Protein AF-A0A0A2KWY0-F1 (afdb_monomer_lite)

Sequence (90 aa):
MTDTESGKRKASTAGLSGQSRPVKRRASKACCCCRARKVRCDVVENGSPCTNCRLDQVECVVTESKRRKLVQLKKKKINGLVQNLLTHVI

Organism: Penicillium italicum (NCBI:txid40296)

pLDDT: mean 79.6, std 15.2, range [39.53, 98.12]

Foldseek 3Di:
DDDDDDDPDDCVVVVDDPPPDPPPDQDPFAFPVCVVVVHGWPCNPPNPPTPVCVVVVHGGHTDDDPVVVVVVVVVVVVVVVVVVVVVVVD

Structure (mmCIF, N/CA/C/O backbone):
data_AF-A0A0A2KWY0-F1
#
_entry.id   AF-A0A0A2KWY0-F1
#
loop_
_atom_site.group_PDB
_atom_site.id
_atom_site.type_symbol
_atom_site.label_atom_id
_atom_site.label_alt_id
_atom_site.label_comp_id
_atom_site.label_asym_id
_atom_site.label_entity_id
_atom_site.label_seq_id
_atom_site.pdbx_PDB_ins_code
_atom_site.Cartn_x
_atom_site.Cartn_y
_atom_site.Cartn_z
_atom_site.occupancy
_atom_site.B_iso_or_equiv
_atom_site.auth_seq_id
_atom_site.auth_comp_id
_atom_site.auth_asym_id
_atom_site.auth_atom_id
_atom_site.pdbx_PDB_model_num
ATOM 1 N N . MET A 1 1 ? 9.940 -47.565 -23.354 1.00 44.34 1 MET A N 1
ATOM 2 C CA . MET A 1 1 ? 11.278 -46.939 -23.432 1.00 44.34 1 MET A CA 1
ATOM 3 C C . MET A 1 1 ? 11.152 -45.893 -24.532 1.00 44.34 1 MET A C 1
ATOM 5 O O . MET A 1 1 ? 10.940 -46.300 -25.658 1.00 44.34 1 MET A O 1
ATOM 9 N N . THR A 1 2 ? 11.024 -44.589 -24.298 1.00 39.53 2 THR A N 1
ATOM 10 C CA . THR A 1 2 ? 11.833 -43.693 -23.456 1.00 39.53 2 THR A CA 1
ATOM 11 C C . THR A 1 2 ? 11.054 -42.419 -23.089 1.00 39.53 2 THR A C 1
ATOM 13 O O . THR A 1 2 ? 10.316 -41.884 -23.915 1.00 39.53 2 THR A O 1
ATOM 16 N N . ASP A 1 3 ? 11.264 -41.936 -21.867 1.00 42.94 3 ASP A N 1
ATOM 17 C CA . ASP A 1 3 ? 10.826 -40.654 -21.307 1.00 42.94 3 ASP A CA 1
ATOM 18 C C . ASP A 1 3 ? 11.275 -39.437 -22.140 1.00 42.94 3 ASP A C 1
ATOM 20 O O . ASP A 1 3 ? 12.360 -39.438 -22.719 1.00 42.94 3 ASP A O 1
ATOM 24 N N . THR A 1 4 ? 10.476 -38.363 -22.184 1.00 49.59 4 THR A N 1
ATOM 25 C CA . THR A 1 4 ? 10.919 -37.067 -22.739 1.00 49.59 4 THR A CA 1
ATOM 26 C C . THR A 1 4 ? 10.616 -35.926 -21.768 1.00 49.59 4 THR A C 1
ATOM 28 O O . THR A 1 4 ? 9.547 -35.325 -21.751 1.00 49.59 4 THR A O 1
ATOM 31 N N . GLU A 1 5 ? 11.605 -35.722 -20.904 1.00 48.31 5 GLU A N 1
ATOM 32 C CA . GLU A 1 5 ? 12.064 -34.508 -20.228 1.00 48.31 5 GLU A CA 1
ATOM 33 C C . GLU A 1 5 ? 11.221 -33.218 -20.365 1.00 48.31 5 GLU A C 1
ATOM 35 O O . GLU A 1 5 ? 11.084 -32.612 -21.429 1.00 48.31 5 GLU A O 1
ATOM 40 N N . SER A 1 6 ? 10.747 -32.719 -19.216 1.00 54.16 6 SER A N 1
ATOM 41 C CA . SER A 1 6 ? 10.162 -31.382 -19.050 1.00 54.16 6 SER A CA 1
ATOM 42 C C . SER A 1 6 ? 11.214 -30.280 -19.258 1.00 54.16 6 SER A C 1
ATOM 44 O O . SER A 1 6 ? 11.808 -29.763 -18.311 1.00 54.16 6 SER A O 1
ATOM 46 N N . GLY A 1 7 ? 11.430 -29.887 -20.513 1.00 56.25 7 GLY A N 1
ATOM 47 C CA . GLY A 1 7 ? 12.301 -28.777 -20.894 1.00 56.25 7 GLY A CA 1
ATOM 48 C C . GLY A 1 7 ? 11.696 -27.407 -20.565 1.00 56.25 7 GLY A C 1
ATOM 49 O O . GLY A 1 7 ? 10.833 -26.892 -21.279 1.00 56.25 7 GLY A O 1
ATOM 50 N N . LYS A 1 8 ? 12.193 -26.753 -19.510 1.00 62.28 8 LYS A N 1
ATOM 51 C CA . LYS A 1 8 ? 11.978 -25.315 -19.276 1.00 62.28 8 LYS A CA 1
ATOM 52 C C . LYS A 1 8 ? 12.538 -24.540 -20.477 1.00 62.28 8 LYS A C 1
ATOM 54 O O . LYS A 1 8 ? 13.752 -24.502 -20.671 1.00 62.28 8 LYS A O 1
ATOM 59 N N . ARG A 1 9 ? 11.661 -23.953 -21.303 1.00 62.94 9 ARG A N 1
ATOM 60 C CA . ARG A 1 9 ? 12.037 -23.253 -22.548 1.00 62.94 9 ARG A CA 1
ATOM 61 C C . ARG A 1 9 ? 13.125 -22.204 -22.266 1.00 62.94 9 ARG A C 1
ATOM 63 O O . ARG A 1 9 ? 12.927 -21.306 -21.447 1.00 62.94 9 ARG A O 1
ATOM 70 N N . LYS A 1 10 ? 14.284 -22.341 -22.922 1.00 63.56 10 LYS A N 1
ATOM 71 C CA . LYS A 1 10 ? 15.431 -21.429 -22.784 1.00 63.56 10 LYS A CA 1
ATOM 72 C C . LYS A 1 10 ? 15.125 -20.101 -23.482 1.00 63.56 10 LYS A C 1
ATOM 74 O O . LYS A 1 10 ? 14.637 -20.094 -24.612 1.00 63.56 10 LYS A O 1
ATOM 79 N N . ALA A 1 11 ? 15.456 -18.988 -22.823 1.00 64.19 11 ALA A N 1
ATOM 80 C CA . ALA A 1 11 ? 15.201 -17.616 -23.287 1.00 64.19 11 ALA A CA 1
ATOM 81 C C . ALA A 1 11 ? 15.747 -17.312 -24.698 1.00 64.19 11 ALA A C 1
ATOM 83 O O . ALA A 1 11 ? 15.219 -16.446 -25.390 1.00 64.19 11 ALA A O 1
ATOM 84 N N . SER A 1 12 ? 16.749 -18.069 -25.149 1.00 60.34 12 SER A N 1
ATOM 85 C CA . SER A 1 12 ? 17.344 -17.976 -26.483 1.00 60.34 12 SER A CA 1
ATOM 86 C C . SER A 1 12 ? 16.370 -18.262 -27.632 1.00 60.34 12 SER A C 1
ATOM 88 O O . SER A 1 12 ? 16.555 -17.723 -28.715 1.00 60.34 12 SER A O 1
ATOM 90 N N . THR A 1 13 ? 15.306 -19.043 -27.410 1.00 66.06 13 THR A N 1
ATOM 91 C CA . THR A 1 13 ? 14.270 -19.284 -28.440 1.00 66.06 13 THR A CA 1
ATOM 92 C C . THR A 1 13 ? 13.343 -18.087 -28.670 1.00 66.06 13 THR A C 1
ATOM 94 O O . THR A 1 13 ? 12.668 -18.034 -29.690 1.00 66.06 13 THR A O 1
ATOM 97 N N . ALA A 1 14 ? 13.320 -17.109 -27.757 1.00 66.94 14 ALA A N 1
ATOM 98 C CA . ALA A 1 14 ? 12.432 -15.946 -27.828 1.00 66.94 14 ALA A CA 1
ATOM 99 C C . ALA A 1 14 ? 13.096 -14.682 -28.415 1.00 66.94 14 ALA A C 1
ATOM 101 O O . ALA A 1 14 ? 12.497 -13.612 -28.361 1.00 66.94 14 ALA A 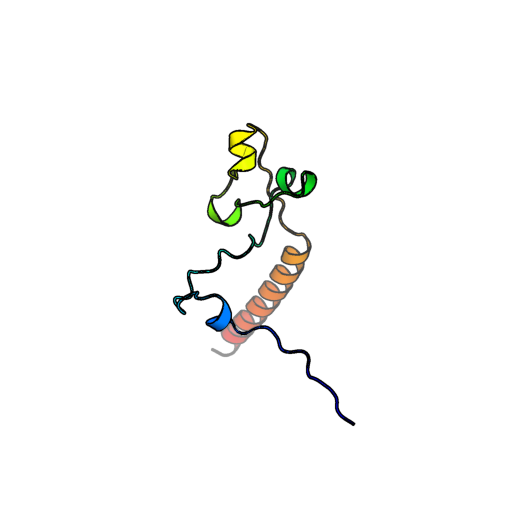O 1
ATOM 102 N N . GLY A 1 15 ? 14.334 -14.764 -28.923 1.00 60.16 15 GLY A N 1
ATOM 103 C CA . GLY A 1 15 ? 15.031 -13.617 -29.530 1.00 60.16 15 GLY A CA 1
ATOM 104 C C . GLY A 1 15 ? 15.339 -12.455 -28.570 1.00 60.16 15 GLY A C 1
ATOM 105 O O . GLY A 1 15 ? 15.709 -11.371 -29.012 1.00 60.16 15 GLY A O 1
ATOM 106 N N . 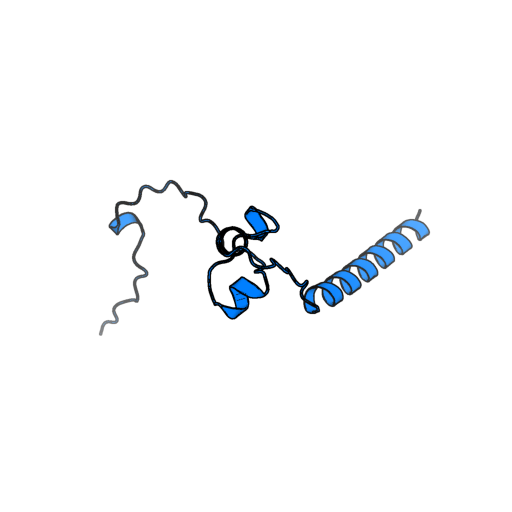LEU A 1 16 ? 15.196 -12.655 -27.255 1.00 67.44 16 LEU A N 1
ATOM 107 C CA . LEU A 1 16 ? 15.490 -11.634 -26.252 1.00 67.44 16 LEU A CA 1
ATOM 108 C C . LEU A 1 16 ? 16.989 -11.666 -25.938 1.00 67.44 16 LEU A C 1
ATOM 110 O O . LEU A 1 16 ? 17.474 -12.579 -25.265 1.00 67.44 16 LEU A O 1
ATOM 114 N N . SER A 1 17 ? 17.725 -10.676 -26.449 1.00 62.09 17 SER A N 1
ATOM 115 C CA . SER A 1 17 ? 19.138 -10.470 -26.135 1.00 62.09 17 SER A CA 1
ATOM 116 C C . SER A 1 17 ? 19.325 -10.364 -24.617 1.00 62.09 17 SER A C 1
ATOM 118 O O . SER A 1 17 ? 18.557 -9.701 -23.920 1.00 62.09 17 SER A O 1
ATOM 120 N N . GLY A 1 18 ? 20.337 -11.060 -24.091 1.00 62.81 18 GLY A N 1
ATOM 121 C CA . GLY A 1 18 ? 20.600 -11.271 -22.661 1.00 62.81 18 GLY A CA 1
ATOM 122 C C . GLY A 1 18 ? 20.974 -10.027 -21.845 1.00 62.81 18 GLY A C 1
ATOM 123 O O . GLY A 1 18 ? 21.647 -10.146 -20.824 1.00 62.81 18 GLY A O 1
ATOM 124 N N . GLN A 1 19 ? 20.543 -8.834 -22.247 1.00 64.81 19 GLN A N 1
ATOM 125 C CA . GLN A 1 19 ? 20.538 -7.674 -21.371 1.00 64.81 19 GLN A CA 1
ATOM 126 C C . GLN A 1 19 ? 19.393 -7.836 -20.381 1.00 64.81 19 GLN A C 1
ATOM 128 O O . GLN A 1 19 ? 18.233 -7.543 -20.670 1.00 64.81 19 GLN A O 1
ATOM 133 N N . SER A 1 20 ? 19.743 -8.333 -19.195 1.00 66.94 20 SER A N 1
ATOM 134 C CA . SER A 1 20 ? 18.887 -8.361 -18.013 1.00 66.94 20 SER A CA 1
ATOM 135 C C . SER A 1 20 ? 18.443 -6.935 -17.672 1.00 66.94 20 SER A C 1
ATOM 137 O O . SER A 1 20 ? 19.009 -6.282 -16.792 1.00 66.94 20 SER A O 1
ATOM 139 N N . ARG A 1 21 ? 17.412 -6.434 -18.361 1.00 69.69 21 ARG A N 1
ATOM 140 C CA . ARG A 1 21 ? 16.675 -5.251 -17.922 1.00 69.69 21 ARG A CA 1
A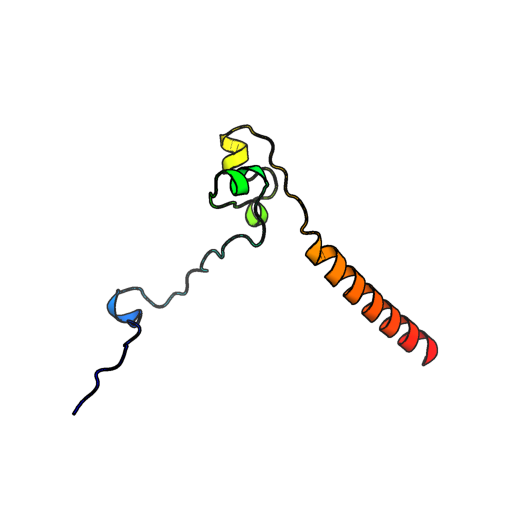TOM 141 C C . ARG A 1 21 ? 16.233 -5.530 -16.488 1.00 69.69 21 ARG A C 1
ATOM 143 O O . ARG A 1 21 ? 15.668 -6.604 -16.259 1.00 69.69 21 ARG A O 1
ATOM 150 N N . PRO A 1 22 ? 16.483 -4.622 -15.528 1.00 73.38 22 PRO A N 1
ATOM 151 C CA . PRO A 1 22 ? 16.085 -4.830 -14.146 1.00 73.38 22 PRO A CA 1
ATOM 152 C C . PRO A 1 22 ? 14.604 -5.197 -14.108 1.00 73.38 22 PRO A C 1
ATOM 154 O O . PRO A 1 22 ? 13.734 -4.381 -14.419 1.00 73.38 22 PRO A O 1
ATOM 157 N N . VAL A 1 23 ? 14.306 -6.457 -13.789 1.00 73.31 23 VAL A N 1
ATOM 158 C CA . VAL A 1 23 ? 12.923 -6.908 -13.678 1.00 73.31 23 VAL A CA 1
ATOM 159 C C . VAL A 1 23 ? 12.335 -6.139 -12.505 1.00 73.31 23 VAL A C 1
ATOM 161 O O . VAL A 1 23 ? 12.728 -6.375 -11.362 1.00 73.31 23 VAL A O 1
ATOM 164 N N . LYS A 1 24 ? 11.415 -5.201 -12.780 1.00 69.38 24 LYS A N 1
ATOM 165 C CA . LYS A 1 24 ? 10.722 -4.416 -11.748 1.00 69.38 24 LYS A CA 1
ATOM 166 C C . LYS A 1 24 ? 9.976 -5.365 -10.817 1.00 69.38 24 LYS A C 1
ATOM 168 O O . LYS A 1 24 ? 8.830 -5.760 -11.079 1.00 69.38 24 LYS A O 1
ATOM 173 N N . ARG A 1 25 ? 10.634 -5.747 -9.719 1.00 69.00 25 ARG A N 1
ATOM 174 C CA . ARG A 1 25 ? 10.072 -6.670 -8.734 1.00 69.00 25 ARG A CA 1
ATOM 175 C C . ARG A 1 25 ? 8.758 -6.104 -8.211 1.00 69.00 25 ARG A C 1
ATOM 177 O O . ARG A 1 25 ? 8.519 -4.897 -8.207 1.00 69.00 25 ARG A O 1
ATOM 184 N N . ARG A 1 26 ? 7.852 -7.002 -7.830 1.00 71.62 26 ARG A N 1
ATOM 185 C CA . ARG A 1 26 ? 6.602 -6.606 -7.180 1.00 71.62 26 ARG A CA 1
ATOM 186 C C . ARG A 1 26 ? 6.955 -5.856 -5.891 1.00 71.62 26 ARG A C 1
ATOM 188 O O . ARG A 1 26 ? 7.844 -6.295 -5.161 1.00 71.62 26 ARG A O 1
ATOM 195 N N . ALA A 1 27 ? 6.260 -4.749 -5.626 1.00 78.50 27 ALA A N 1
ATOM 196 C CA . ALA A 1 27 ? 6.453 -3.990 -4.400 1.00 78.50 27 ALA A CA 1
ATOM 197 C C . ALA A 1 27 ? 6.292 -4.910 -3.180 1.00 78.50 27 ALA A C 1
ATOM 199 O O . ALA A 1 27 ? 5.388 -5.747 -3.121 1.00 78.50 27 ALA A O 1
ATOM 200 N N . SER A 1 28 ? 7.179 -4.759 -2.197 1.00 83.38 28 SER A N 1
ATOM 201 C CA . SER A 1 28 ? 7.172 -5.588 -0.981 1.00 83.38 28 SER A CA 1
ATOM 202 C C . SER A 1 28 ? 5.980 -5.299 -0.054 1.00 83.38 28 SER A C 1
ATOM 204 O O . SER A 1 28 ? 5.696 -6.076 0.863 1.00 83.38 28 SER A O 1
ATOM 206 N N . LYS A 1 29 ? 5.292 -4.177 -0.289 1.00 88.31 29 LYS A N 1
ATOM 207 C CA . LYS A 1 29 ? 4.086 -3.713 0.399 1.00 88.31 29 LYS A CA 1
ATOM 208 C C . LYS A 1 29 ? 3.119 -3.114 -0.627 1.00 88.31 29 LYS A C 1
ATOM 210 O O . LYS A 1 29 ? 3.534 -2.639 -1.678 1.00 88.31 29 LYS A O 1
ATOM 215 N N . ALA A 1 30 ? 1.837 -3.118 -0.283 1.00 93.88 30 ALA A N 1
ATOM 216 C CA . ALA A 1 30 ? 0.766 -2.454 -1.019 1.00 93.88 30 ALA A CA 1
ATOM 217 C C . ALA A 1 30 ? -0.129 -1.701 -0.026 1.00 93.88 30 ALA A C 1
ATOM 219 O O . ALA A 1 30 ? -0.320 -2.199 1.094 1.00 93.88 30 ALA A O 1
ATOM 220 N N . CYS A 1 31 ? -0.662 -0.544 -0.431 1.00 95.62 31 CYS A N 1
ATOM 221 C CA . CYS A 1 31 ? -1.630 0.218 0.360 1.00 95.62 31 CYS A CA 1
ATOM 222 C C . CYS A 1 31 ? -2.960 -0.544 0.513 1.00 95.62 31 CYS A C 1
ATOM 224 O O . CYS A 1 31 ? -3.250 -1.474 -0.248 1.00 95.62 31 CYS A O 1
ATOM 226 N N . CYS A 1 32 ? -3.769 -0.162 1.501 1.00 95.38 32 CYS A N 1
ATOM 227 C CA . CYS A 1 32 ? -5.047 -0.802 1.814 1.00 95.38 32 CYS A CA 1
ATOM 228 C C . CYS A 1 32 ? -6.013 -0.770 0.621 1.00 95.38 32 CYS A C 1
ATOM 230 O O . CYS A 1 32 ? -6.590 -1.801 0.278 1.00 95.38 32 CYS A O 1
ATOM 232 N N . CYS A 1 33 ? -6.110 0.368 -0.072 1.00 96.25 33 CYS A N 1
ATOM 233 C CA . CYS A 1 33 ? -6.985 0.527 -1.232 1.00 96.25 33 CYS A CA 1
ATOM 234 C C . CYS A 1 33 ? -6.600 -0.420 -2.388 1.00 96.25 33 CYS A C 1
ATOM 236 O O . CYS A 1 33 ? -7.420 -1.215 -2.849 1.00 96.25 33 CYS A O 1
ATOM 238 N N . CYS A 1 34 ? -5.325 -0.443 -2.797 1.00 96.31 34 CYS A N 1
ATOM 239 C CA . CYS A 1 34 ? -4.866 -1.336 -3.870 1.00 96.31 34 CYS A CA 1
ATOM 240 C C . CYS A 1 34 ? -4.980 -2.824 -3.498 1.00 96.31 34 CYS A C 1
ATOM 242 O O . CYS A 1 34 ? -5.214 -3.652 -4.377 1.00 96.31 34 CYS A O 1
ATOM 244 N N . ARG A 1 35 ? -4.838 -3.181 -2.209 1.00 95.69 35 ARG A N 1
ATOM 245 C CA . ARG A 1 35 ? -5.081 -4.553 -1.726 1.00 95.69 35 ARG A CA 1
ATOM 246 C C . ARG A 1 35 ? -6.538 -4.963 -1.898 1.00 95.69 35 ARG A C 1
ATOM 248 O O . ARG A 1 35 ? -6.780 -6.050 -2.414 1.00 95.69 35 ARG A O 1
ATOM 255 N N . ALA A 1 36 ? -7.477 -4.109 -1.490 1.00 95.25 36 ALA A N 1
ATOM 256 C CA . ALA A 1 36 ? -8.908 -4.377 -1.621 1.00 95.25 36 ALA A CA 1
ATOM 257 C C . ALA A 1 36 ? -9.309 -4.559 -3.093 1.00 95.25 36 ALA A C 1
ATOM 259 O O . ALA A 1 36 ? -10.025 -5.499 -3.430 1.00 95.25 36 ALA A O 1
ATOM 260 N N . ARG A 1 37 ? -8.748 -3.729 -3.981 1.00 95.44 37 ARG A N 1
ATOM 261 C CA . ARG A 1 37 ? -8.969 -3.803 -5.434 1.00 95.44 37 ARG A CA 1
ATOM 262 C C . ARG A 1 37 ? -8.153 -4.888 -6.146 1.00 95.44 37 ARG A C 1
ATOM 264 O O . ARG A 1 37 ? -8.345 -5.106 -7.334 1.00 95.44 37 ARG A O 1
ATOM 271 N N . LYS A 1 38 ? -7.233 -5.561 -5.443 1.00 94.81 38 LYS A N 1
ATOM 272 C CA . LYS A 1 38 ? -6.340 -6.609 -5.975 1.00 94.81 38 LYS A CA 1
ATOM 273 C C . LYS A 1 38 ? -5.494 -6.159 -7.184 1.00 94.81 38 LYS A C 1
ATOM 275 O O . LYS A 1 38 ? -5.136 -6.975 -8.029 1.00 94.81 38 LYS A O 1
ATOM 280 N N . VAL A 1 39 ? -5.116 -4.879 -7.234 1.00 94.38 39 VAL A N 1
ATOM 281 C CA . VAL A 1 39 ? -4.262 -4.304 -8.293 1.00 94.38 39 VAL A CA 1
ATOM 282 C C . VAL A 1 39 ? -2.801 -4.178 -7.849 1.00 94.38 39 VAL A C 1
ATOM 284 O O . VAL A 1 39 ? -2.478 -4.212 -6.656 1.00 94.38 39 VAL A O 1
ATOM 287 N N . ARG A 1 40 ? -1.879 -4.018 -8.808 1.00 94.06 40 ARG A N 1
ATOM 288 C CA . ARG A 1 40 ? -0.467 -3.740 -8.503 1.00 94.06 40 ARG A CA 1
ATOM 289 C C . ARG A 1 40 ? -0.350 -2.374 -7.823 1.00 94.06 40 ARG A C 1
ATOM 291 O O . ARG A 1 40 ? -0.807 -1.373 -8.355 1.00 94.06 40 ARG A O 1
ATOM 298 N N . CYS A 1 41 ? 0.322 -2.341 -6.677 1.00 94.69 41 CYS A N 1
ATOM 299 C CA . CYS A 1 41 ? 0.640 -1.113 -5.957 1.00 94.69 41 CYS A CA 1
ATOM 300 C C . CYS A 1 41 ? 2.127 -0.780 -6.134 1.00 94.69 41 CYS A C 1
ATOM 302 O O . CYS A 1 41 ? 2.973 -1.663 -5.983 1.00 94.69 41 CYS A O 1
ATOM 304 N N . ASP A 1 42 ? 2.437 0.474 -6.443 1.00 94.75 42 ASP A N 1
ATOM 305 C CA . ASP A 1 42 ? 3.789 1.018 -6.624 1.00 94.75 42 ASP A CA 1
ATOM 306 C C . ASP A 1 42 ? 4.239 1.897 -5.443 1.00 94.75 42 ASP A C 1
ATOM 308 O O . ASP A 1 42 ? 5.267 2.556 -5.516 1.00 94.75 42 ASP A O 1
ATOM 312 N N . VAL A 1 43 ? 3.521 1.849 -4.315 1.00 94.12 43 VAL A N 1
ATOM 313 C CA . VAL A 1 43 ? 3.762 2.704 -3.135 1.00 94.12 43 VAL A CA 1
ATOM 314 C C . VAL A 1 43 ? 5.170 2.597 -2.537 1.00 94.12 43 VAL A C 1
ATOM 316 O O . VAL A 1 43 ? 5.611 3.493 -1.831 1.00 94.12 43 VAL A O 1
ATOM 319 N N . VAL A 1 44 ? 5.879 1.491 -2.781 1.00 91.62 44 VAL A N 1
ATOM 320 C CA . VAL A 1 44 ? 7.268 1.317 -2.321 1.00 91.62 44 VAL A CA 1
ATOM 321 C C . VAL A 1 44 ? 8.250 2.106 -3.188 1.00 91.62 44 VAL A C 1
ATOM 323 O O . VAL A 1 44 ? 9.245 2.589 -2.666 1.00 91.62 44 VAL A O 1
ATOM 326 N N . GLU A 1 45 ? 7.962 2.244 -4.482 1.00 90.38 45 GLU A N 1
ATOM 327 C CA . GLU A 1 45 ? 8.820 2.946 -5.443 1.00 90.38 45 GLU A CA 1
ATOM 328 C C . GLU A 1 45 ? 8.482 4.442 -5.490 1.00 90.38 45 GLU A C 1
ATOM 330 O O . GLU A 1 45 ? 9.372 5.282 -5.500 1.00 90.38 45 GLU A O 1
ATOM 335 N N . ASN A 1 46 ? 7.187 4.776 -5.490 1.00 90.50 46 ASN A N 1
ATOM 336 C CA . ASN A 1 46 ? 6.691 6.143 -5.670 1.00 90.50 46 ASN A CA 1
ATOM 337 C C . ASN A 1 46 ? 6.358 6.864 -4.354 1.00 90.50 46 ASN A C 1
ATOM 339 O O . ASN A 1 46 ? 6.053 8.053 -4.373 1.00 90.50 46 ASN A O 1
ATOM 343 N N . GLY A 1 47 ? 6.386 6.159 -3.220 1.00 91.44 47 GLY A N 1
ATOM 344 C CA . GLY A 1 47 ? 5.902 6.689 -1.949 1.00 91.44 47 GLY A CA 1
ATOM 345 C C . GLY A 1 47 ? 4.375 6.810 -1.897 1.00 91.44 47 GLY A C 1
ATOM 346 O O . GLY A 1 47 ? 3.651 6.342 -2.780 1.00 91.44 47 GLY A O 1
ATOM 347 N N . SER A 1 48 ? 3.875 7.403 -0.812 1.00 92.94 48 SER A N 1
ATOM 348 C CA . SER A 1 48 ? 2.456 7.740 -0.678 1.00 92.94 48 SER A CA 1
ATOM 349 C C . SER A 1 48 ? 2.215 9.169 -1.181 1.00 92.94 48 SER A C 1
ATOM 351 O O . SER A 1 48 ? 2.963 10.055 -0.770 1.00 92.94 48 SER A O 1
ATOM 353 N N . PRO A 1 49 ? 1.187 9.421 -2.011 1.00 96.31 49 PRO A N 1
ATOM 354 C CA . PRO A 1 49 ? 0.219 8.457 -2.535 1.00 96.31 49 PRO A CA 1
ATOM 355 C C . PRO A 1 49 ? 0.757 7.637 -3.722 1.00 96.31 49 PRO A C 1
ATOM 357 O O . PRO A 1 49 ? 1.419 8.161 -4.619 1.00 96.31 49 PRO A O 1
ATOM 360 N N . CYS A 1 50 ? 0.396 6.349 -3.771 1.00 96.25 50 CYS A N 1
ATOM 361 C CA . CYS A 1 50 ? 0.705 5.485 -4.916 1.00 96.25 50 CYS A CA 1
ATOM 362 C C . CYS A 1 50 ? -0.027 5.958 -6.185 1.00 96.25 50 CYS A C 1
ATOM 364 O O . CYS A 1 50 ? -1.012 6.696 -6.091 1.00 96.25 50 CYS A O 1
ATOM 366 N N . THR A 1 51 ? 0.414 5.529 -7.370 1.00 96.94 51 THR A N 1
ATOM 367 C CA . THR A 1 51 ? -0.106 6.079 -8.634 1.00 96.94 51 THR A CA 1
ATOM 368 C C . THR A 1 51 ? -1.602 5.859 -8.809 1.00 96.94 51 THR A C 1
ATOM 370 O O . THR A 1 51 ? -2.301 6.813 -9.130 1.00 96.94 51 THR A O 1
ATOM 373 N N . ASN A 1 52 ? -2.118 4.665 -8.504 1.00 97.50 52 ASN A N 1
ATOM 374 C CA . ASN A 1 52 ? -3.562 4.415 -8.584 1.00 97.50 52 ASN A CA 1
ATOM 375 C C . ASN A 1 52 ? -4.340 5.321 -7.621 1.00 97.50 52 ASN A C 1
ATOM 377 O O . ASN A 1 52 ? -5.233 6.039 -8.042 1.00 97.50 52 ASN A O 1
ATOM 381 N N . CYS A 1 53 ? -3.945 5.374 -6.343 1.00 97.69 53 CYS A N 1
ATOM 382 C CA . CYS A 1 53 ? -4.662 6.184 -5.352 1.00 97.69 53 CYS A CA 1
ATOM 383 C C . CYS A 1 53 ? -4.634 7.684 -5.665 1.00 97.69 53 CYS A C 1
ATOM 385 O O . CYS A 1 53 ? -5.606 8.373 -5.380 1.00 97.69 53 CYS A O 1
ATOM 387 N N . ARG A 1 54 ? -3.544 8.181 -6.265 1.00 98.12 54 ARG A N 1
ATOM 388 C CA . ARG A 1 54 ? -3.451 9.568 -6.731 1.00 98.12 54 ARG A CA 1
ATOM 389 C C . ARG A 1 54 ? -4.426 9.848 -7.876 1.00 98.12 54 ARG A C 1
ATOM 391 O O . ARG A 1 54 ? -5.083 10.880 -7.850 1.00 98.12 54 ARG A O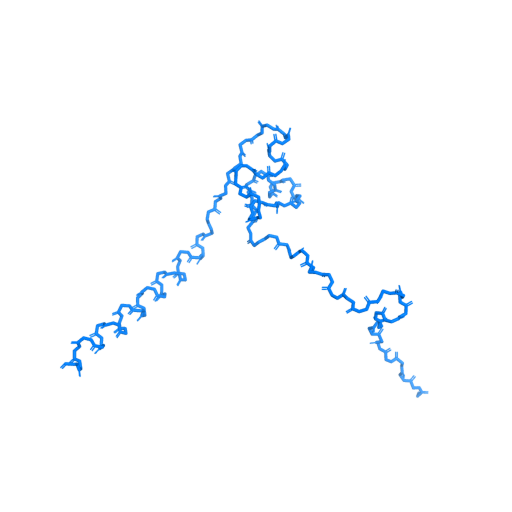 1
ATOM 398 N N . LEU A 1 55 ? -4.525 8.942 -8.851 1.00 97.88 55 LEU A N 1
ATOM 399 C CA . LEU A 1 55 ? -5.452 9.070 -9.984 1.00 97.88 55 LEU A CA 1
ATOM 400 C C . LEU A 1 55 ? -6.913 8.983 -9.538 1.00 97.88 55 LEU A C 1
ATOM 402 O O . LEU A 1 55 ? -7.746 9.756 -9.993 1.00 97.88 55 LEU A O 1
ATOM 406 N N . ASP A 1 56 ? -7.194 8.077 -8.607 1.00 96.94 56 ASP A N 1
ATOM 407 C CA . ASP A 1 56 ? -8.531 7.860 -8.060 1.00 96.94 56 ASP A CA 1
ATOM 408 C C . ASP A 1 56 ? -8.934 8.909 -7.015 1.00 96.94 56 ASP A C 1
ATOM 410 O O . ASP A 1 56 ? -10.060 8.873 -6.528 1.00 96.94 56 ASP A O 1
ATOM 414 N N . GLN A 1 57 ? -8.010 9.794 -6.623 1.00 96.25 57 GLN A N 1
ATOM 415 C CA . GLN A 1 57 ? -8.199 10.800 -5.571 1.00 96.25 57 GLN A CA 1
ATOM 416 C C . GLN A 1 57 ? -8.718 10.201 -4.253 1.00 96.25 57 GLN A C 1
ATOM 418 O O . GLN A 1 57 ? -9.518 10.798 -3.537 1.00 96.25 57 GLN A O 1
ATOM 423 N N . VAL A 1 58 ? -8.244 8.999 -3.918 1.00 96.38 58 VAL A N 1
ATOM 424 C CA . VAL A 1 58 ? -8.594 8.298 -2.677 1.00 96.38 58 VAL A CA 1
ATOM 425 C C . VAL A 1 58 ? -7.417 8.257 -1.717 1.00 96.38 58 VAL A C 1
ATOM 427 O O . VAL A 1 58 ? -6.248 8.329 -2.104 1.00 96.38 58 VAL A O 1
ATOM 430 N N . GLU A 1 59 ? -7.724 8.048 -0.441 1.00 95.94 59 GLU A N 1
ATOM 431 C CA . GLU A 1 59 ? -6.711 7.953 0.599 1.00 95.94 59 GLU A CA 1
ATOM 432 C C . GLU A 1 59 ? -5.770 6.748 0.392 1.00 95.94 59 GLU A C 1
ATOM 434 O O . GLU A 1 59 ? -6.182 5.591 0.239 1.00 95.94 59 GLU A O 1
ATOM 439 N N . CYS A 1 60 ? -4.461 7.015 0.417 1.00 96.69 60 CYS A N 1
ATOM 440 C CA . CYS A 1 60 ? -3.421 6.005 0.252 1.00 96.69 60 CYS A CA 1
ATOM 441 C C . CYS A 1 60 ? -2.824 5.586 1.603 1.00 96.69 60 CYS A C 1
ATOM 443 O O . CYS A 1 60 ? -1.729 6.000 1.985 1.00 96.69 60 CYS A O 1
ATOM 445 N N . VAL A 1 61 ? -3.518 4.695 2.312 1.00 95.44 61 VAL A N 1
ATOM 446 C CA . VAL A 1 61 ? -3.057 4.194 3.617 1.00 95.44 61 VAL A CA 1
ATOM 447 C C . VAL A 1 61 ? -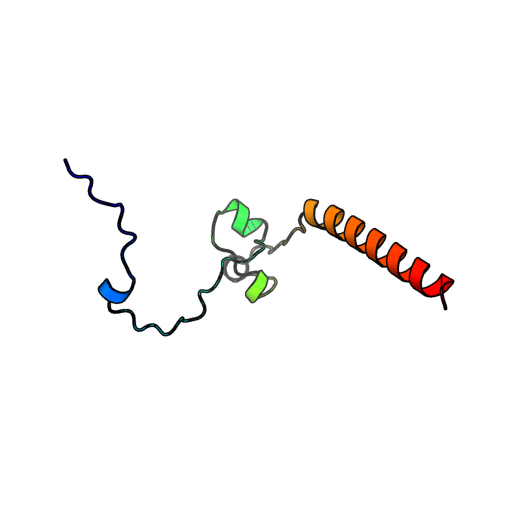2.157 2.968 3.453 1.00 95.44 61 VAL A C 1
ATOM 449 O O . VAL A 1 61 ? -2.587 1.930 2.944 1.00 95.44 61 VAL A O 1
ATOM 452 N N . VAL A 1 62 ? -0.907 3.044 3.916 1.00 93.12 62 VAL A N 1
ATOM 453 C CA . VAL A 1 62 ? 0.002 1.888 4.008 1.00 93.12 62 VAL A CA 1
ATOM 454 C C . VAL A 1 62 ? 0.092 1.438 5.457 1.00 93.12 62 VAL A C 1
ATOM 456 O O . VAL A 1 62 ? 0.747 2.073 6.274 1.00 93.12 62 VAL A O 1
ATOM 459 N N . THR A 1 63 ? -0.525 0.304 5.780 1.00 85.88 63 THR A N 1
ATOM 460 C CA . THR A 1 63 ? -0.380 -0.303 7.106 1.00 85.88 63 THR A CA 1
ATOM 461 C C . THR A 1 63 ? 0.894 -1.138 7.198 1.00 85.88 63 THR A C 1
ATOM 463 O O . THR A 1 63 ? 1.255 -1.904 6.294 1.00 85.88 63 THR A O 1
ATOM 466 N N . GLU A 1 64 ? 1.595 -1.015 8.322 1.00 73.00 64 GLU A N 1
ATOM 467 C CA . GLU A 1 64 ? 2.722 -1.887 8.621 1.00 73.00 64 GLU A CA 1
ATOM 468 C C . GLU A 1 64 ? 2.247 -3.292 9.006 1.00 73.00 64 GLU A C 1
ATOM 470 O O . GLU A 1 64 ? 1.245 -3.490 9.692 1.00 73.00 64 GLU A O 1
ATOM 475 N N . SER A 1 65 ? 2.991 -4.313 8.577 1.00 66.75 65 SER A N 1
ATOM 476 C CA . SER A 1 65 ? 2.679 -5.689 8.959 1.00 66.75 65 SER A CA 1
ATOM 477 C C . SER A 1 65 ? 3.040 -5.927 10.425 1.00 66.75 65 SER A C 1
ATOM 479 O O . SER A 1 65 ? 4.219 -5.873 10.784 1.00 66.75 65 SER A O 1
ATOM 481 N N . LYS A 1 66 ? 2.052 -6.315 11.246 1.00 64.50 66 LYS A N 1
ATOM 482 C CA . LYS A 1 66 ? 2.259 -6.712 12.653 1.00 64.50 66 LYS A CA 1
ATOM 483 C C . LYS A 1 66 ? 3.346 -7.794 12.815 1.00 64.50 66 LYS A C 1
ATOM 485 O O . LYS A 1 66 ? 4.092 -7.765 13.789 1.00 64.50 66 LYS A O 1
ATOM 490 N N . ARG A 1 67 ? 3.526 -8.693 11.830 1.00 65.38 67 ARG A N 1
ATOM 491 C CA . ARG A 1 67 ? 4.611 -9.703 11.837 1.00 65.38 67 ARG A CA 1
ATOM 492 C C . ARG A 1 67 ? 6.007 -9.086 11.838 1.00 65.38 67 ARG A C 1
ATOM 494 O O . ARG A 1 67 ? 6.896 -9.614 12.500 1.00 65.38 67 ARG A O 1
ATOM 501 N N . ARG A 1 68 ? 6.221 -7.980 11.114 1.00 63.53 68 ARG A N 1
ATOM 502 C CA . ARG A 1 68 ? 7.544 -7.335 11.053 1.00 63.53 68 ARG A CA 1
ATOM 503 C C . ARG A 1 68 ? 7.930 -6.720 12.394 1.00 63.53 68 ARG A C 1
ATOM 505 O O . ARG A 1 68 ? 9.103 -6.782 12.745 1.00 63.53 68 ARG A O 1
ATOM 512 N N . LYS A 1 69 ? 6.953 -6.237 13.170 1.00 66.62 69 LYS A N 1
ATOM 513 C CA . LYS A 1 69 ? 7.179 -5.702 14.520 1.00 66.62 69 LYS A CA 1
ATOM 514 C C . LYS A 1 69 ? 7.786 -6.759 15.449 1.00 66.62 69 LYS A C 1
ATOM 516 O O . LYS A 1 69 ? 8.789 -6.488 16.097 1.00 66.62 69 LYS A O 1
ATOM 521 N N . LEU A 1 70 ? 7.260 -7.987 15.443 1.00 70.69 70 LEU A N 1
ATOM 522 C CA . LEU A 1 70 ? 7.798 -9.086 16.261 1.00 70.69 70 LEU A CA 1
ATOM 523 C C . LEU A 1 70 ? 9.230 -9.474 15.858 1.00 70.69 70 LEU A C 1
ATOM 525 O O . LEU A 1 70 ? 10.082 -9.684 16.719 1.00 70.69 70 LEU A O 1
ATOM 529 N N . VAL A 1 71 ? 9.516 -9.523 14.553 1.00 73.12 71 VAL A N 1
ATOM 530 C CA . VAL A 1 71 ? 10.865 -9.825 14.041 1.00 73.12 71 VAL A CA 1
ATOM 531 C C . VAL A 1 71 ? 11.858 -8.709 14.391 1.00 73.12 71 VAL A C 1
ATOM 533 O O . VAL A 1 71 ? 12.973 -8.996 14.822 1.00 73.12 71 VAL A O 1
ATOM 536 N N . GLN A 1 72 ? 11.458 -7.438 14.276 1.00 75.44 72 GLN A N 1
ATOM 537 C CA . GLN A 1 72 ? 12.295 -6.300 14.674 1.00 75.44 72 GLN A CA 1
ATOM 538 C C . GLN A 1 72 ? 12.575 -6.272 16.178 1.00 75.44 72 GLN A C 1
ATOM 540 O O . GLN A 1 72 ? 13.705 -5.984 16.562 1.00 75.44 72 GLN A O 1
ATOM 545 N N . LEU A 1 73 ? 11.592 -6.590 17.025 1.00 76.12 73 LEU A N 1
ATOM 546 C CA . LEU A 1 73 ? 11.789 -6.657 18.477 1.00 76.12 73 LEU A CA 1
ATOM 547 C C . LEU A 1 73 ? 12.785 -7.758 18.859 1.00 76.12 73 LEU A C 1
ATOM 549 O O . LEU A 1 73 ? 13.697 -7.501 19.642 1.00 76.12 73 LEU A O 1
ATOM 553 N N . LYS A 1 74 ? 12.682 -8.948 18.247 1.00 77.81 74 LYS A N 1
ATOM 554 C CA . LYS A 1 74 ? 13.677 -10.020 18.429 1.00 77.81 74 LYS A CA 1
ATOM 555 C C . LYS A 1 74 ? 15.078 -9.566 18.009 1.00 77.81 74 LYS A C 1
ATOM 557 O O . LYS A 1 74 ? 16.025 -9.762 18.763 1.00 77.81 74 LYS A O 1
ATOM 562 N N . LYS A 1 75 ? 15.205 -8.900 16.854 1.00 78.75 75 LYS A N 1
ATOM 563 C CA . LYS A 1 75 ? 16.491 -8.381 16.360 1.00 78.75 75 LYS A CA 1
ATOM 564 C C . LYS A 1 75 ? 17.083 -7.309 17.285 1.00 78.75 75 LYS A C 1
ATOM 566 O O . LYS A 1 75 ? 18.268 -7.366 17.583 1.00 78.75 75 LYS A O 1
ATOM 571 N N . LYS A 1 76 ? 16.263 -6.377 17.788 1.00 80.56 76 LYS A N 1
ATOM 572 C CA . LYS A 1 76 ? 16.689 -5.371 18.778 1.00 80.56 76 LYS A CA 1
ATOM 573 C C . LYS A 1 76 ? 17.169 -6.014 20.079 1.00 80.56 76 LYS A C 1
ATOM 575 O O . LYS A 1 76 ? 18.194 -5.595 20.596 1.00 80.56 76 LYS A O 1
ATOM 580 N N . LYS A 1 77 ? 16.476 -7.047 20.573 1.00 84.31 77 LYS A N 1
ATOM 581 C CA . LYS A 1 77 ? 16.877 -7.775 21.788 1.00 84.31 77 LYS A CA 1
ATOM 582 C C . LYS A 1 77 ? 18.234 -8.465 21.620 1.00 84.31 77 LYS A C 1
ATOM 584 O O . LYS A 1 77 ? 19.068 -8.369 22.509 1.00 84.31 77 LYS A O 1
ATO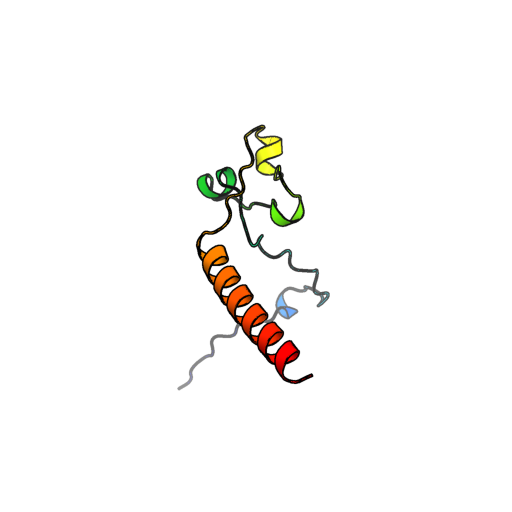M 589 N N . ILE A 1 78 ? 18.468 -9.101 20.469 1.00 87.75 78 ILE A N 1
ATOM 590 C CA . ILE A 1 78 ? 19.762 -9.721 20.142 1.00 87.75 78 ILE A CA 1
ATOM 591 C C . ILE A 1 78 ? 20.859 -8.656 20.052 1.00 87.75 78 ILE A C 1
ATOM 593 O O . ILE A 1 78 ? 21.888 -8.797 20.700 1.00 87.75 78 ILE A O 1
ATOM 597 N N . ASN A 1 79 ? 20.625 -7.570 19.310 1.00 85.38 79 ASN A N 1
ATOM 598 C CA . ASN A 1 79 ? 21.600 -6.486 19.178 1.00 85.38 79 ASN A CA 1
ATOM 599 C C . ASN A 1 79 ? 21.944 -5.852 20.535 1.00 85.38 79 ASN A C 1
ATOM 601 O O . ASN A 1 79 ? 23.112 -5.594 20.794 1.00 85.38 79 ASN A O 1
ATOM 605 N N . GLY A 1 80 ? 20.950 -5.650 21.407 1.00 84.50 80 GLY A N 1
ATOM 606 C CA . GLY A 1 80 ? 21.173 -5.142 22.761 1.00 84.50 80 GLY A CA 1
ATOM 607 C C . GLY A 1 80 ? 21.984 -6.105 23.631 1.00 84.50 80 GLY A C 1
ATOM 608 O O . GLY A 1 80 ? 22.849 -5.664 24.375 1.00 84.50 80 GLY A O 1
ATOM 609 N N . LEU A 1 81 ? 21.767 -7.417 23.496 1.00 86.56 81 LEU A N 1
ATOM 610 C CA . LEU A 1 81 ? 22.551 -8.428 24.212 1.00 86.56 81 LEU A CA 1
ATOM 611 C C . LEU A 1 81 ? 24.010 -8.456 23.731 1.00 86.56 81 LEU A C 1
ATOM 613 O O . LEU A 1 81 ? 24.918 -8.525 24.552 1.00 86.56 81 LEU A O 1
ATOM 617 N N . VAL A 1 82 ? 24.231 -8.336 22.418 1.00 85.69 82 VAL A N 1
ATOM 618 C CA . VAL A 1 82 ? 25.573 -8.246 21.821 1.00 85.69 82 VAL A CA 1
ATOM 619 C C . VAL A 1 82 ? 26.293 -6.975 22.278 1.00 85.69 82 VAL A C 1
ATOM 621 O O . VAL A 1 82 ? 27.443 -7.058 22.694 1.00 85.69 82 VAL A O 1
ATOM 624 N N . GLN A 1 83 ? 25.619 -5.820 22.261 1.00 80.81 83 GLN A N 1
ATOM 625 C CA . GLN A 1 83 ? 26.186 -4.556 22.747 1.00 80.81 83 GLN A CA 1
ATOM 626 C C . GLN A 1 83 ? 26.539 -4.613 24.235 1.00 80.81 83 GLN A C 1
ATOM 628 O O . GLN A 1 83 ? 27.627 -4.191 24.603 1.00 80.81 83 GLN A O 1
ATOM 633 N N . ASN A 1 84 ? 25.662 -5.181 25.066 1.00 81.50 84 ASN A N 1
ATOM 634 C CA . ASN A 1 84 ? 25.913 -5.325 26.498 1.00 81.50 84 ASN A CA 1
ATOM 635 C C . ASN A 1 84 ? 27.113 -6.244 26.787 1.00 81.50 84 ASN A C 1
ATOM 637 O O . ASN A 1 84 ? 27.934 -5.955 27.649 1.00 81.50 84 ASN A O 1
ATOM 641 N N . LEU A 1 85 ? 27.250 -7.347 26.046 1.00 82.12 85 LEU A N 1
ATOM 642 C CA . LEU A 1 85 ? 28.399 -8.241 26.194 1.00 82.12 85 LEU A CA 1
ATOM 643 C C . LEU A 1 85 ? 29.708 -7.558 25.770 1.00 82.12 85 LEU A C 1
ATOM 645 O O . LEU A 1 85 ? 30.713 -7.688 26.458 1.00 82.12 85 LEU A O 1
ATOM 649 N N . LEU A 1 86 ? 29.683 -6.789 24.678 1.00 85.31 86 LEU A N 1
ATOM 650 C CA . LEU A 1 86 ? 30.830 -6.003 24.212 1.00 85.31 86 LEU A CA 1
ATOM 651 C C . LEU A 1 86 ? 31.286 -4.961 25.241 1.00 85.31 86 LEU A C 1
ATOM 653 O O . LEU A 1 86 ? 32.483 -4.772 25.404 1.00 85.31 86 LEU A O 1
ATOM 657 N N . THR A 1 87 ? 30.366 -4.313 25.958 1.00 83.00 87 THR A N 1
ATOM 658 C CA . THR A 1 87 ? 30.711 -3.307 26.980 1.00 83.00 87 THR A CA 1
ATOM 659 C C . THR A 1 87 ? 31.274 -3.887 28.275 1.00 83.00 87 THR A C 1
ATOM 661 O O . THR A 1 87 ? 31.861 -3.144 29.047 1.00 83.00 87 THR A O 1
ATOM 664 N N . HIS A 1 88 ? 31.080 -5.180 28.543 1.00 84.88 88 HIS A N 1
ATOM 665 C CA . HIS A 1 88 ? 31.543 -5.834 29.775 1.00 84.88 88 HIS A CA 1
ATOM 666 C C . HIS A 1 88 ? 32.885 -6.571 29.627 1.00 84.88 88 HIS A C 1
ATOM 668 O O . HIS A 1 88 ? 33.401 -7.088 30.614 1.00 84.88 88 HIS A O 1
ATOM 674 N N . VAL A 1 89 ? 33.423 -6.660 28.407 1.00 80.44 89 VAL A N 1
ATOM 675 C CA . VAL A 1 89 ? 34.670 -7.384 28.083 1.00 80.44 89 VAL A CA 1
ATOM 676 C C . VAL A 1 89 ? 35.783 -6.425 27.612 1.00 80.44 89 VAL A C 1
ATOM 678 O O . VAL A 1 89 ? 36.890 -6.864 27.309 1.00 80.44 89 VAL A O 1
ATOM 681 N N . ILE A 1 90 ? 35.501 -5.119 27.569 1.00 72.25 90 ILE A N 1
ATOM 682 C CA . ILE A 1 90 ? 36.477 -4.026 27.412 1.00 72.25 90 ILE A CA 1
ATOM 683 C C . ILE A 1 90 ? 36.754 -3.458 28.802 1.00 72.25 90 ILE A C 1
ATOM 685 O O . ILE A 1 90 ? 37.941 -3.214 29.102 1.00 72.25 90 ILE A O 1
#

InterPro domains:
  IPR001138 Zn(2)Cys(6) fungal-type DNA-binding domain [PF00172] (29-68)
  IPR001138 Zn(2)Cys(6) fungal-type DNA-binding domain [PS00463] (30-60)
  IPR001138 Zn(2)Cys(6) fungal-type DNA-binding domain [PS50048] (30-62)
  IPR001138 Zn(2)Cys(6) fungal-type DNA-binding domain [SM00066] (25-71)
  IPR001138 Zn(2)Cys(6) fungal-type DNA-binding domain [cd00067] (26-61)
  IPR036864 Zn(2)-C6 fungal-type DNA-binding domain superfamily [G3DSA:4.10.240.10] (26-89)
  IPR036864 Zn(2)-C6 fungal-type DNA-binding domain superfamily [SSF57701] (20-68)
  IPR052761 Fungal Detoxification and Toxin Biosynthesis TFs [PTHR47425] (15-76)

Radius of gyration: 22.92 Å; chains: 1; bounding box: 45×58×59 Å

Secondary structure (DSSP, 8-state):
----------GGGGT--S------PPPS---HHHHHTT----HHHH-SSPHHHHHTT-----PPPHHHHHHHHHHHHHHHHHHHHHHH--